Protein AF-A0A150XUF8-F1 (afdb_monomer_lit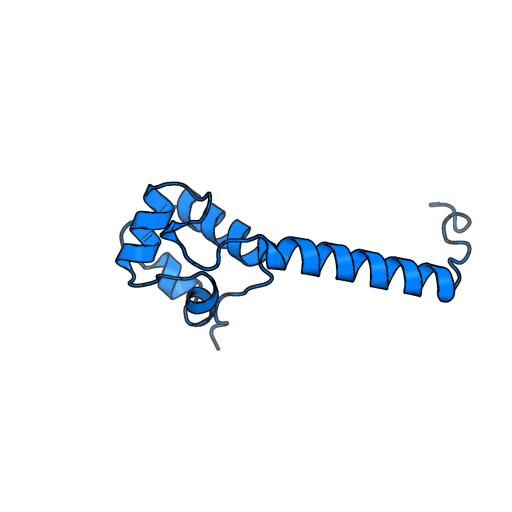e)

Sequence (98 aa):
MIDDIFFKRFTMEELTKLKSYIERIKTQRESKLPTEIKESDVSIRCKDFLLGLEIDSWPQLEDFSENEIKKAKNMGTKIFREISKELRKRGLKLKIEG

pLDDT: mean 85.75, std 13.97, range [46.75, 97.06]

Secondary structure (DSSP, 8-state):
---TTTT----HHHHHHHHHHHHHHHHHHHTTS-SBSTTSSS-HHHHHHHHTTT--BTGGGGGSBHHHHHHSTT--HHHHHHHHHHHHHHT--PBPP-

Structure (mmCIF, N/CA/C/O backbone):
data_AF-A0A150XUF8-F1
#
_entry.id   AF-A0A150XUF8-F1
#
loop_
_atom_site.group_PDB
_atom_site.id
_atom_site.type_symbol
_atom_site.label_atom_id
_atom_site.label_alt_id
_atom_site.label_comp_id
_atom_site.label_asym_id
_atom_site.label_entity_id
_atom_site.label_seq_id
_atom_site.pdbx_PDB_ins_code
_atom_site.Cartn_x
_atom_site.Cartn_y
_atom_site.Cartn_z
_atom_site.occupancy
_atom_site.B_iso_or_equiv
_atom_site.auth_seq_id
_atom_site.auth_comp_id
_atom_site.auth_asym_id
_atom_site.auth_atom_id
_atom_site.pdbx_PDB_model_num
ATOM 1 N N . MET A 1 1 ? 13.217 26.140 -30.209 1.00 47.88 1 MET A N 1
ATOM 2 C CA . MET A 1 1 ? 13.353 25.029 -31.167 1.00 47.88 1 MET A CA 1
ATOM 3 C C . MET A 1 1 ? 14.029 23.912 -30.394 1.00 47.88 1 MET A C 1
ATOM 5 O O . MET A 1 1 ? 15.204 24.037 -30.095 1.00 47.88 1 MET A O 1
ATOM 9 N N . ILE A 1 2 ? 13.262 22.948 -29.882 1.00 52.09 2 ILE A N 1
ATOM 10 C CA . ILE A 1 2 ? 13.853 21.740 -29.291 1.00 52.09 2 ILE A CA 1
ATOM 11 C C . ILE A 1 2 ? 14.235 20.900 -30.502 1.00 52.09 2 ILE A C 1
ATOM 13 O O . ILE A 1 2 ? 13.356 20.576 -31.294 1.00 52.09 2 ILE A O 1
ATOM 17 N N . ASP A 1 3 ? 15.529 20.680 -30.706 1.00 46.75 3 ASP A N 1
ATOM 18 C CA . ASP A 1 3 ? 16.060 20.049 -31.909 1.00 46.75 3 ASP A CA 1
ATOM 19 C C . ASP A 1 3 ? 15.374 18.704 -32.205 1.00 46.75 3 ASP A C 1
ATOM 21 O O . ASP A 1 3 ? 15.561 17.717 -31.488 1.00 46.75 3 ASP A O 1
ATOM 25 N N . ASP A 1 4 ? 14.659 18.653 -33.336 1.00 52.12 4 ASP A N 1
ATOM 26 C CA . ASP A 1 4 ? 14.083 17.461 -33.990 1.00 52.12 4 ASP A CA 1
ATOM 27 C C . ASP A 1 4 ? 15.114 16.336 -34.254 1.00 52.12 4 ASP A C 1
ATOM 29 O O . ASP A 1 4 ? 14.779 15.231 -34.680 1.00 52.12 4 ASP A O 1
ATOM 33 N N . ILE A 1 5 ? 16.397 16.590 -33.981 1.00 50.25 5 ILE A N 1
ATOM 34 C CA . ILE A 1 5 ? 17.518 15.663 -34.152 1.00 50.25 5 ILE A CA 1
ATOM 35 C C . ILE A 1 5 ? 17.609 14.654 -32.996 1.00 50.25 5 ILE A C 1
ATOM 37 O O . ILE A 1 5 ? 18.067 13.531 -33.216 1.00 50.25 5 ILE A O 1
ATOM 41 N N . PHE A 1 6 ? 17.142 14.990 -31.785 1.00 52.47 6 PHE A N 1
ATOM 42 C CA . PHE A 1 6 ? 17.289 14.096 -30.622 1.00 52.47 6 PHE A CA 1
ATOM 43 C C . PHE A 1 6 ? 16.377 12.858 -30.699 1.00 52.47 6 PHE A C 1
ATOM 45 O O . PHE A 1 6 ? 16.682 11.815 -30.128 1.00 52.47 6 PHE A O 1
ATOM 52 N N . PHE A 1 7 ? 15.287 12.942 -31.469 1.00 49.34 7 PHE A N 1
ATOM 53 C CA . PHE A 1 7 ? 14.343 11.847 -31.711 1.00 49.34 7 PHE A CA 1
ATOM 54 C C . PHE A 1 7 ? 14.677 11.010 -32.958 1.00 49.34 7 PHE A C 1
ATOM 56 O O . PHE A 1 7 ? 13.802 10.319 -33.489 1.00 49.34 7 PHE A O 1
ATOM 63 N N . LYS A 1 8 ? 15.936 11.012 -33.431 1.00 58.00 8 LYS A N 1
ATOM 64 C CA . LYS A 1 8 ? 16.406 10.035 -34.428 1.00 58.00 8 LYS A CA 1
ATOM 65 C C . LYS A 1 8 ? 16.335 8.612 -33.858 1.00 58.00 8 LYS A C 1
ATOM 67 O O . LYS A 1 8 ? 17.290 8.078 -33.316 1.00 58.00 8 LYS A O 1
ATOM 72 N N . ARG A 1 9 ? 15.145 8.036 -34.050 1.00 64.94 9 ARG A N 1
ATOM 73 C CA . ARG A 1 9 ? 14.794 6.635 -34.286 1.00 64.94 9 ARG A CA 1
ATOM 74 C C . ARG A 1 9 ? 15.592 5.627 -33.468 1.00 64.94 9 ARG A C 1
ATOM 76 O O . ARG A 1 9 ? 16.460 4.943 -34.001 1.00 64.94 9 ARG A O 1
ATOM 83 N N . PHE A 1 10 ? 15.161 5.434 -32.224 1.00 72.88 10 PHE A N 1
ATOM 84 C CA . PHE A 1 10 ? 15.273 4.106 -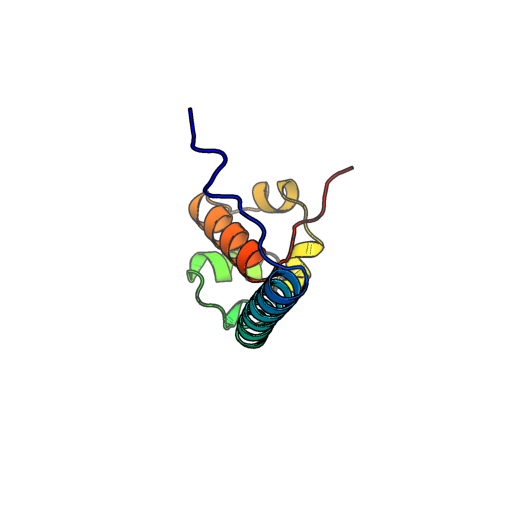31.634 1.00 72.88 10 PHE A CA 1
ATOM 85 C C . PHE A 1 10 ? 14.637 3.093 -32.588 1.00 72.88 10 PHE A C 1
ATOM 87 O O . PHE A 1 10 ? 13.516 3.280 -33.074 1.00 72.88 10 PHE A O 1
ATOM 94 N N . THR A 1 11 ? 15.374 2.035 -32.881 1.00 87.12 11 THR A N 1
ATOM 95 C CA . THR A 1 11 ? 14.866 0.895 -33.631 1.00 87.12 11 THR A CA 1
ATOM 96 C C . THR A 1 11 ? 13.773 0.196 -32.822 1.00 87.12 11 THR A C 1
ATOM 98 O O . THR A 1 11 ? 13.753 0.224 -31.587 1.00 87.12 11 THR A O 1
ATOM 101 N N . MET A 1 12 ? 12.856 -0.484 -33.510 1.00 82.88 12 MET A N 1
ATOM 102 C CA . MET A 1 12 ? 11.833 -1.299 -32.843 1.00 82.88 12 MET A CA 1
ATOM 103 C C . MET A 1 12 ? 12.449 -2.378 -31.938 1.00 82.88 12 MET A C 1
ATOM 105 O O . MET A 1 12 ? 11.865 -2.740 -30.916 1.00 82.88 12 MET A O 1
ATOM 109 N N . GLU A 1 13 ? 13.645 -2.860 -32.276 1.00 88.12 13 GLU A N 1
ATOM 110 C CA . GLU A 1 13 ? 14.390 -3.822 -31.469 1.00 88.12 13 GLU A CA 1
ATOM 111 C C . GLU A 1 13 ? 14.873 -3.211 -30.143 1.00 88.12 13 GLU A C 1
ATOM 113 O O . GLU A 1 13 ? 14.679 -3.807 -29.082 1.00 88.12 13 GLU A O 1
ATOM 118 N N . GLU A 1 14 ? 15.438 -2.002 -30.173 1.00 89.50 14 GLU A N 1
ATOM 119 C CA . GLU A 1 14 ? 15.863 -1.277 -28.968 1.00 89.50 14 GLU A CA 1
ATOM 120 C C . GLU A 1 14 ? 14.676 -0.952 -28.057 1.00 89.50 14 GLU A C 1
ATOM 122 O O . GLU A 1 14 ? 14.753 -1.163 -26.845 1.00 89.50 14 GLU A O 1
ATOM 127 N N . LEU A 1 15 ? 13.545 -0.530 -28.632 1.00 87.38 15 LEU A N 1
ATOM 128 C CA . LEU A 1 15 ? 12.312 -0.289 -27.876 1.00 87.38 15 LEU A CA 1
ATOM 129 C C . LEU A 1 15 ? 11.780 -1.575 -27.224 1.00 87.38 15 LEU A C 1
ATOM 131 O O . LEU A 1 15 ? 11.331 -1.554 -26.077 1.00 87.38 15 LEU A O 1
ATOM 135 N N . THR A 1 16 ? 11.875 -2.711 -27.918 1.00 89.56 16 THR A N 1
ATOM 136 C CA . THR A 1 16 ? 11.440 -4.018 -27.399 1.00 89.56 16 THR A CA 1
ATOM 137 C C . THR A 1 16 ? 12.338 -4.502 -26.259 1.00 89.56 16 THR A C 1
ATOM 139 O O . THR A 1 16 ? 11.843 -4.982 -25.232 1.00 89.56 16 THR A O 1
ATOM 142 N N . LYS A 1 17 ? 13.658 -4.329 -26.394 1.00 89.50 17 LYS A N 1
ATOM 143 C CA . LYS A 1 17 ? 14.631 -4.630 -25.334 1.00 89.50 17 LYS A CA 1
ATOM 144 C C . LYS A 1 17 ? 14.399 -3.750 -24.108 1.00 89.50 17 LYS A C 1
ATOM 146 O O . LYS A 1 17 ? 14.345 -4.271 -22.994 1.00 89.50 17 LYS A O 1
ATOM 151 N N . LEU A 1 18 ? 14.182 -2.448 -24.307 1.00 90.69 18 LEU A N 1
ATOM 152 C CA . LEU A 1 18 ? 13.891 -1.509 -23.226 1.00 90.69 18 LEU A CA 1
ATOM 153 C C . LEU A 1 18 ? 12.591 -1.871 -22.499 1.00 90.69 18 LEU A C 1
ATOM 155 O O . LEU A 1 18 ? 12.579 -1.937 -21.272 1.00 90.69 18 LEU A O 1
ATOM 159 N N . LYS A 1 19 ? 11.518 -2.178 -23.238 1.00 90.75 19 LYS A N 1
ATOM 160 C CA . LYS A 1 19 ? 10.251 -2.634 -22.651 1.00 90.75 19 LYS A CA 1
ATOM 161 C C . LYS A 1 19 ? 10.451 -3.896 -21.809 1.00 90.75 19 LYS A C 1
ATOM 163 O O . LYS A 1 19 ? 10.017 -3.936 -20.664 1.00 90.75 19 LYS A O 1
ATOM 168 N N . SER A 1 20 ? 11.167 -4.888 -22.334 1.00 86.19 20 SER A N 1
ATOM 169 C CA . SER A 1 20 ? 11.451 -6.140 -21.618 1.00 86.19 20 SER A CA 1
ATOM 170 C C . SER A 1 20 ? 12.292 -5.920 -20.355 1.00 86.19 20 SER A C 1
ATOM 172 O O . SER A 1 20 ? 12.073 -6.572 -19.336 1.00 86.19 20 SER A O 1
ATOM 174 N N . TYR A 1 21 ? 13.246 -4.986 -20.399 1.00 87.69 21 TYR A N 1
ATOM 175 C CA . TYR A 1 21 ? 14.056 -4.603 -19.243 1.00 87.69 21 TYR A CA 1
ATOM 176 C C . TYR A 1 21 ? 13.223 -3.899 -18.164 1.00 87.69 21 TYR A C 1
ATOM 178 O O . TYR A 1 21 ? 13.332 -4.233 -16.984 1.00 87.69 21 TYR A O 1
ATOM 186 N N . ILE A 1 22 ? 12.340 -2.981 -18.570 1.00 86.88 22 ILE A N 1
ATOM 187 C CA . ILE A 1 22 ? 11.393 -2.311 -17.670 1.00 86.88 22 ILE A CA 1
ATOM 188 C C . ILE A 1 22 ? 10.479 -3.337 -16.991 1.00 86.88 22 ILE A C 1
ATOM 190 O O . ILE A 1 22 ? 10.319 -3.284 -15.773 1.00 86.88 22 ILE A O 1
ATOM 194 N N . GLU A 1 23 ? 9.920 -4.284 -17.747 1.00 81.44 23 GLU A N 1
ATOM 195 C CA . GLU A 1 23 ? 9.059 -5.334 -17.190 1.00 81.44 23 GLU A CA 1
ATOM 196 C C . GLU A 1 23 ? 9.821 -6.228 -16.203 1.00 81.44 23 GLU A C 1
ATOM 198 O O . GLU A 1 23 ? 9.359 -6.427 -15.083 1.00 81.44 23 GLU A O 1
ATOM 203 N N . ARG A 1 24 ? 11.052 -6.652 -16.525 1.00 74.00 24 ARG A N 1
ATOM 204 C CA . ARG A 1 24 ? 11.901 -7.408 -15.583 1.00 74.00 24 ARG A CA 1
ATOM 205 C C . ARG A 1 24 ? 12.156 -6.659 -14.273 1.00 74.00 24 ARG A C 1
ATOM 207 O O . ARG A 1 24 ? 12.106 -7.274 -13.209 1.00 74.00 24 ARG A O 1
ATOM 214 N N . ILE A 1 25 ? 12.416 -5.350 -14.330 1.00 76.75 25 ILE A N 1
ATOM 215 C CA . ILE A 1 25 ? 12.618 -4.527 -13.126 1.00 76.75 25 ILE A CA 1
ATOM 216 C C . ILE A 1 25 ? 11.339 -4.441 -12.288 1.00 76.75 25 ILE A C 1
ATOM 218 O O . ILE A 1 25 ? 11.425 -4.475 -11.059 1.00 76.75 25 ILE A O 1
ATOM 222 N N . LYS A 1 26 ? 10.164 -4.324 -12.920 1.00 73.94 26 LYS A N 1
ATOM 223 C CA . LYS A 1 26 ? 8.879 -4.324 -12.205 1.00 73.94 26 LYS A CA 1
ATOM 224 C C . LYS A 1 26 ? 8.647 -5.660 -11.501 1.00 73.94 26 LYS A C 1
ATOM 226 O O . LYS A 1 26 ? 8.487 -5.663 -10.285 1.00 73.94 26 LYS A O 1
ATOM 231 N N . THR A 1 27 ? 8.786 -6.777 -12.217 1.00 65.62 27 THR A N 1
ATOM 232 C CA . THR A 1 27 ? 8.584 -8.123 -11.657 1.00 65.62 27 THR A CA 1
ATOM 233 C C . THR A 1 27 ? 9.561 -8.435 -10.517 1.00 65.62 27 THR A C 1
ATOM 235 O O . THR A 1 27 ? 9.160 -8.969 -9.488 1.00 65.62 27 THR A O 1
ATOM 238 N N . GLN A 1 28 ? 10.842 -8.058 -10.639 1.00 60.59 28 GLN A N 1
ATOM 239 C CA . GLN A 1 28 ? 11.824 -8.244 -9.557 1.00 60.59 28 GLN A CA 1
ATOM 240 C C . GLN A 1 28 ? 11.557 -7.370 -8.323 1.00 60.59 28 GLN A C 1
ATOM 242 O O . GLN A 1 28 ? 12.016 -7.697 -7.226 1.00 60.59 28 GLN A O 1
ATOM 247 N N . ARG A 1 29 ? 10.873 -6.231 -8.488 1.00 60.44 29 ARG A N 1
ATOM 248 C CA . ARG A 1 29 ? 10.434 -5.398 -7.363 1.00 60.44 29 ARG A CA 1
ATOM 249 C C . ARG A 1 29 ? 9.195 -5.984 -6.701 1.00 60.44 29 ARG A C 1
ATOM 251 O O . ARG A 1 29 ? 9.161 -6.041 -5.478 1.00 60.44 29 ARG A O 1
ATOM 258 N N . GLU A 1 30 ? 8.231 -6.448 -7.486 1.00 59.31 30 GLU A N 1
ATOM 259 C CA . GLU A 1 30 ? 7.014 -7.106 -6.996 1.00 59.31 30 GLU A CA 1
ATOM 260 C C . GLU A 1 30 ? 7.344 -8.371 -6.193 1.00 59.31 30 GLU A C 1
ATOM 262 O O . GLU A 1 30 ? 6.820 -8.546 -5.098 1.00 59.31 30 GLU A O 1
ATOM 267 N N . SER A 1 31 ? 8.308 -9.184 -6.643 1.00 57.88 31 SER A N 1
ATOM 268 C CA . SER A 1 31 ? 8.693 -10.435 -5.971 1.00 57.88 31 SER A CA 1
ATOM 269 C C . SER A 1 31 ? 9.403 -10.264 -4.618 1.00 57.88 31 SER A C 1
ATOM 271 O O . SER A 1 31 ? 9.747 -11.261 -3.988 1.00 57.88 31 SER A O 1
ATOM 273 N N . LYS A 1 32 ? 9.712 -9.031 -4.193 1.00 68.81 32 LYS A N 1
ATOM 274 C CA . LYS A 1 32 ? 10.431 -8.743 -2.936 1.00 68.81 32 LYS A CA 1
ATOM 275 C C . LYS A 1 32 ? 9.606 -7.972 -1.917 1.00 68.81 32 LYS A C 1
ATOM 277 O O . LYS A 1 32 ? 10.073 -7.782 -0.796 1.00 68.81 32 LYS A O 1
ATOM 282 N N . LEU A 1 33 ? 8.439 -7.461 -2.299 1.00 83.38 33 LEU A N 1
ATOM 283 C CA . LEU A 1 33 ? 7.623 -6.685 -1.377 1.00 83.38 33 LEU A CA 1
ATOM 284 C C . LEU A 1 33 ? 6.817 -7.644 -0.496 1.00 83.38 33 LEU A C 1
ATOM 286 O O . LEU A 1 33 ? 6.140 -8.519 -1.035 1.00 83.38 33 LEU A O 1
ATOM 290 N N . PRO A 1 34 ? 6.854 -7.477 0.837 1.00 84.56 34 PRO A N 1
ATOM 291 C CA . PRO A 1 34 ? 6.031 -8.282 1.721 1.00 84.56 34 PRO A CA 1
ATOM 292 C C . PRO A 1 34 ? 4.558 -8.114 1.364 1.00 84.56 34 PRO A C 1
ATOM 294 O O . PRO A 1 34 ? 4.086 -6.987 1.139 1.00 84.56 34 PRO A O 1
ATOM 297 N N . THR A 1 35 ? 3.860 -9.245 1.294 1.00 89.38 35 THR A N 1
ATOM 298 C CA . THR A 1 35 ? 2.420 -9.285 1.017 1.00 89.38 35 THR A CA 1
ATOM 299 C C . THR A 1 35 ? 1.634 -8.902 2.265 1.00 89.38 35 THR A C 1
ATOM 301 O O . THR A 1 35 ? 0.661 -8.154 2.171 1.00 89.38 35 THR A O 1
ATOM 304 N N . GLU A 1 36 ? 2.095 -9.343 3.435 1.00 94.94 36 GLU A N 1
ATOM 305 C CA . GLU A 1 36 ? 1.484 -9.028 4.721 1.00 94.94 36 GLU A CA 1
ATOM 306 C C . GLU A 1 36 ? 1.837 -7.610 5.196 1.00 94.94 36 GLU A C 1
ATOM 308 O O . GLU A 1 36 ? 2.962 -7.120 5.041 1.00 94.94 36 GLU A O 1
ATOM 313 N N . ILE A 1 37 ? 0.876 -6.941 5.837 1.00 95.62 37 ILE A N 1
ATOM 314 C CA . ILE A 1 37 ? 1.077 -5.610 6.423 1.00 95.62 37 ILE A CA 1
ATOM 315 C C . ILE A 1 37 ? 2.108 -5.663 7.556 1.00 95.62 37 ILE A C 1
ATOM 317 O O . ILE A 1 37 ? 2.958 -4.771 7.664 1.00 95.62 37 ILE A O 1
ATOM 321 N N . LYS A 1 38 ? 2.076 -6.721 8.375 1.00 94.81 38 LYS A N 1
ATOM 322 C CA . LYS A 1 38 ? 2.963 -6.896 9.539 1.00 94.81 38 LYS A CA 1
ATOM 323 C C . LYS A 1 38 ? 4.440 -6.888 9.151 1.00 94.81 38 LYS A C 1
ATOM 325 O O . LYS A 1 38 ? 5.253 -6.278 9.849 1.00 94.81 38 LYS A O 1
ATOM 330 N N . GLU A 1 39 ? 4.757 -7.462 8.000 1.00 92.50 39 GLU A N 1
ATOM 331 C CA . GLU A 1 39 ? 6.115 -7.596 7.470 1.00 92.50 39 GLU A CA 1
ATOM 332 C C . GLU A 1 39 ? 6.592 -6.370 6.673 1.00 92.50 39 GLU A C 1
ATOM 334 O O . GLU A 1 39 ? 7.759 -6.281 6.308 1.00 92.50 39 GLU A O 1
ATOM 339 N N . SER A 1 40 ? 5.714 -5.403 6.394 1.00 91.62 40 SER A N 1
ATOM 340 C CA . SER A 1 40 ? 6.054 -4.237 5.568 1.00 91.62 40 SER A CA 1
ATOM 341 C C . SER A 1 40 ? 6.891 -3.174 6.299 1.00 91.62 40 SER A C 1
ATOM 343 O O . SER A 1 40 ? 6.854 -3.061 7.521 1.00 91.62 40 SER A O 1
ATOM 345 N N . ASP A 1 41 ? 7.598 -2.322 5.554 1.00 91.94 41 ASP A N 1
ATOM 346 C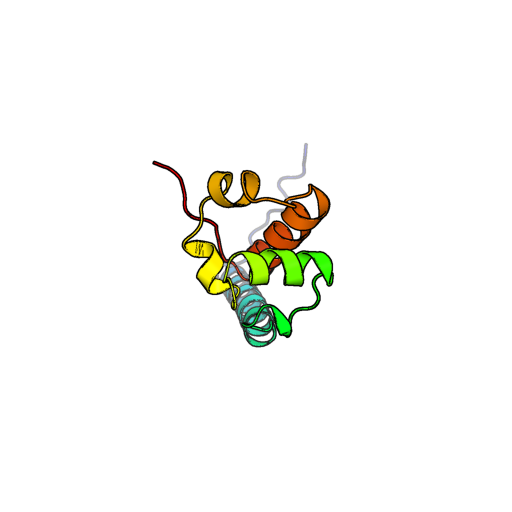 CA . ASP A 1 41 ? 8.442 -1.243 6.108 1.00 91.94 41 ASP A CA 1
ATOM 347 C C . ASP A 1 41 ? 7.685 0.070 6.408 1.00 91.94 41 ASP A C 1
ATOM 349 O O . ASP A 1 41 ? 8.292 1.134 6.569 1.00 91.94 41 ASP A O 1
ATOM 353 N N . VAL A 1 42 ? 6.348 0.053 6.451 1.00 94.75 42 VAL A N 1
ATOM 354 C CA . VAL A 1 42 ? 5.574 1.249 6.833 1.00 94.75 42 VAL A CA 1
ATOM 355 C C . VAL A 1 42 ? 5.686 1.531 8.328 1.00 94.75 42 VAL A C 1
ATOM 357 O O . VAL A 1 42 ? 6.088 0.678 9.122 1.00 94.75 42 VAL A O 1
ATOM 360 N N . SER A 1 43 ? 5.316 2.747 8.736 1.00 96.81 43 SER A N 1
ATOM 361 C CA . SER A 1 43 ? 5.362 3.111 10.149 1.00 96.81 43 SER A CA 1
ATOM 362 C C . SER A 1 43 ? 4.437 2.228 10.994 1.00 96.81 43 SER A C 1
ATOM 364 O O . SER A 1 43 ? 3.390 1.786 10.523 1.00 96.81 43 SER A O 1
ATOM 366 N N . ILE A 1 44 ? 4.788 2.023 12.268 1.00 95.94 44 ILE A N 1
ATOM 367 C CA . ILE A 1 44 ? 3.990 1.215 13.209 1.00 95.94 44 ILE A CA 1
ATOM 368 C C . ILE A 1 44 ? 2.533 1.700 13.240 1.00 95.94 44 ILE A C 1
ATOM 370 O O . ILE A 1 44 ? 1.625 0.906 13.063 1.00 95.94 44 ILE A O 1
ATOM 374 N N . ARG A 1 45 ? 2.305 3.021 13.300 1.00 95.75 45 ARG A N 1
ATOM 375 C CA . ARG A 1 45 ? 0.950 3.601 13.258 1.00 95.75 45 ARG A CA 1
ATOM 376 C C . ARG A 1 45 ? 0.175 3.287 11.977 1.00 95.75 45 ARG A C 1
ATOM 378 O O . ARG A 1 45 ? -1.044 3.206 12.025 1.00 95.75 45 ARG A O 1
ATOM 385 N N . CYS A 1 46 ? 0.857 3.158 10.839 1.00 97.06 46 CYS A N 1
ATOM 386 C CA . CYS A 1 46 ? 0.225 2.748 9.588 1.00 97.06 46 CYS A CA 1
ATOM 387 C C . CYS A 1 46 ? -0.168 1.265 9.635 1.00 97.06 46 CYS A C 1
ATOM 389 O O . CYS A 1 46 ? -1.283 0.931 9.246 1.00 97.06 46 CYS A O 1
ATOM 391 N N . LYS A 1 47 ? 0.692 0.399 10.194 1.00 96.94 47 LYS A N 1
ATOM 392 C CA . LYS A 1 47 ? 0.350 -1.010 10.445 1.00 96.94 47 LYS A CA 1
ATOM 393 C C . LYS A 1 47 ? -0.841 -1.127 11.390 1.00 96.94 47 LYS A C 1
ATOM 395 O O . LYS A 1 47 ? -1.810 -1.781 11.039 1.00 96.94 47 LYS A O 1
ATOM 400 N N . ASP A 1 48 ? -0.802 -0.443 12.531 1.00 96.50 48 ASP A N 1
ATOM 401 C CA . ASP A 1 48 ? -1.879 -0.468 13.528 1.00 96.50 48 ASP A CA 1
ATOM 402 C C . ASP A 1 48 ? -3.202 0.034 12.941 1.00 96.50 48 ASP A C 1
ATOM 404 O O . ASP A 1 48 ? -4.260 -0.518 13.228 1.00 96.50 48 ASP A O 1
ATOM 408 N N . PHE A 1 49 ? -3.147 1.066 12.091 1.00 96.81 49 PHE A N 1
ATOM 409 C CA . PHE A 1 49 ? -4.316 1.567 11.376 1.00 96.81 49 PHE A CA 1
ATOM 410 C C . PHE A 1 49 ? -4.912 0.507 10.437 1.00 96.81 49 PHE A C 1
ATOM 412 O O . PHE A 1 49 ? -6.112 0.263 10.496 1.00 96.81 49 PHE A O 1
ATOM 419 N N . LEU A 1 50 ? -4.087 -0.124 9.595 1.00 96.50 50 LEU A N 1
ATOM 420 C CA . LEU A 1 50 ? -4.540 -1.135 8.633 1.00 96.50 50 LEU A CA 1
ATOM 421 C C . LEU A 1 50 ? -5.065 -2.393 9.337 1.00 96.50 50 LEU A C 1
ATOM 423 O O . LEU A 1 50 ? -6.164 -2.848 9.040 1.00 96.50 50 LEU A O 1
ATOM 427 N N . LEU A 1 51 ? -4.335 -2.897 10.332 1.00 95.31 51 LEU A N 1
ATOM 428 C CA . LEU A 1 51 ? -4.755 -4.052 11.127 1.00 95.31 51 LEU A CA 1
ATOM 429 C C . LEU A 1 51 ? -6.024 -3.753 11.940 1.00 95.31 51 LEU A C 1
ATOM 431 O O . LEU A 1 51 ? -6.864 -4.628 12.111 1.00 95.31 51 LEU A O 1
ATOM 435 N N . GLY A 1 52 ? -6.205 -2.511 12.401 1.00 94.81 52 GLY A N 1
ATOM 436 C CA . GLY A 1 52 ? -7.436 -2.065 13.058 1.00 94.81 52 GLY A CA 1
ATOM 437 C C . GLY A 1 52 ? -8.658 -2.000 12.132 1.00 94.81 52 GLY A C 1
ATOM 438 O O . GLY A 1 52 ? -9.778 -1.913 12.628 1.00 94.81 52 GLY A O 1
ATOM 439 N N . LEU A 1 53 ? -8.448 -2.046 10.813 1.00 94.19 53 LEU A N 1
ATOM 440 C CA . LEU A 1 53 ? -9.486 -2.211 9.791 1.00 94.19 53 LEU A CA 1
ATOM 441 C C . LEU A 1 53 ? -9.610 -3.660 9.300 1.00 94.19 53 LEU A C 1
ATOM 443 O O . LEU A 1 53 ? -10.277 -3.893 8.298 1.00 94.19 53 LEU A O 1
ATOM 447 N N . GLU A 1 54 ? -8.959 -4.611 9.977 1.00 95.12 54 GLU A N 1
ATOM 448 C CA . GLU A 1 54 ? -8.917 -6.027 9.584 1.00 95.12 54 GLU A CA 1
ATOM 449 C C . GLU A 1 54 ? -8.284 -6.245 8.195 1.00 95.12 54 GLU A C 1
ATOM 451 O O . GLU A 1 54 ? -8.602 -7.186 7.470 1.00 95.12 54 GLU A O 1
ATOM 456 N N . ILE A 1 55 ? -7.350 -5.362 7.820 1.00 96.06 55 ILE A N 1
ATOM 457 C CA . ILE A 1 55 ? -6.559 -5.464 6.593 1.00 96.06 55 ILE A CA 1
ATOM 458 C C . ILE A 1 55 ? -5.199 -6.067 6.946 1.00 96.06 55 ILE A C 1
ATOM 460 O O . ILE A 1 55 ? -4.295 -5.376 7.425 1.00 96.06 55 ILE A O 1
ATOM 464 N N . ASP A 1 56 ? -5.039 -7.359 6.673 1.00 96.38 56 ASP A N 1
ATOM 465 C CA . ASP A 1 56 ? -3.822 -8.114 6.984 1.00 96.38 56 ASP A CA 1
ATOM 466 C C . ASP A 1 56 ? -2.799 -8.115 5.839 1.00 96.38 56 ASP A C 1
ATOM 468 O O . ASP A 1 56 ? -1.604 -8.337 6.064 1.00 96.38 56 ASP A O 1
ATOM 472 N N . SER A 1 57 ? -3.230 -7.815 4.612 1.00 96.38 57 SER A N 1
ATOM 473 C CA . SER A 1 57 ? -2.393 -7.851 3.410 1.00 96.38 57 SER A CA 1
ATOM 474 C C . SER A 1 57 ? -2.611 -6.658 2.478 1.00 96.38 57 SER A C 1
ATOM 476 O O . SER A 1 57 ? -3.669 -6.031 2.454 1.00 96.38 57 SER A O 1
ATOM 478 N N . TRP A 1 58 ? -1.596 -6.342 1.670 1.00 95.44 58 TRP A N 1
ATOM 479 C CA . TRP A 1 58 ? -1.683 -5.257 0.689 1.00 95.44 58 TRP A CA 1
ATOM 480 C C . TRP A 1 58 ? -2.741 -5.478 -0.406 1.00 95.44 58 TRP A C 1
ATOM 482 O O . TRP A 1 58 ? -3.402 -4.498 -0.738 1.00 95.44 58 TRP A O 1
ATOM 492 N N . PRO A 1 59 ? -2.946 -6.692 -0.961 1.00 93.94 59 PRO A N 1
ATOM 493 C CA . PRO A 1 59 ? -3.995 -6.923 -1.958 1.00 93.94 59 PRO A CA 1
ATOM 494 C C . PRO A 1 59 ? -5.415 -6.669 -1.436 1.00 93.94 59 PRO A C 1
ATOM 496 O O . PRO A 1 59 ? -6.246 -6.164 -2.179 1.00 93.94 59 PRO A O 1
ATOM 499 N N . GLN A 1 60 ? -5.690 -6.925 -0.151 1.00 95.25 60 GLN A N 1
ATOM 500 C CA . GLN A 1 60 ? -7.011 -6.651 0.440 1.00 95.25 60 GLN A CA 1
ATOM 501 C C . GLN A 1 60 ? -7.404 -5.168 0.378 1.00 95.25 60 GLN A C 1
ATOM 503 O O . GLN A 1 60 ? -8.587 -4.853 0.385 1.00 95.25 60 GLN A O 1
ATOM 508 N N . LEU A 1 61 ? -6.443 -4.238 0.284 1.00 94.50 61 LEU A N 1
ATOM 509 C CA . LEU A 1 61 ? -6.754 -2.813 0.116 1.00 94.50 61 LEU A CA 1
ATOM 510 C C . LEU A 1 61 ? -7.492 -2.505 -1.193 1.00 94.50 61 LEU A C 1
ATOM 512 O O . LEU A 1 61 ? -8.131 -1.458 -1.270 1.00 94.50 61 LEU A O 1
ATOM 516 N N . GLU A 1 62 ? -7.416 -3.368 -2.209 1.00 93.75 62 GLU A N 1
ATOM 517 C CA . GLU A 1 62 ? -8.131 -3.162 -3.476 1.00 93.75 62 GLU A CA 1
ATOM 518 C C . GLU A 1 62 ? -9.657 -3.276 -3.319 1.00 93.75 62 GLU A C 1
ATOM 520 O O . GLU A 1 62 ? -10.395 -2.720 -4.133 1.00 93.75 62 GLU A O 1
ATOM 525 N N . ASP A 1 63 ? -10.136 -3.906 -2.241 1.00 94.50 63 ASP A N 1
ATOM 526 C CA . ASP A 1 63 ? -11.564 -4.007 -1.922 1.00 94.50 63 ASP A CA 1
ATOM 527 C C . ASP A 1 63 ? -12.141 -2.709 -1.327 1.00 94.50 63 ASP A C 1
ATOM 529 O O . ASP A 1 63 ? -13.362 -2.527 -1.310 1.00 94.50 63 ASP A O 1
ATOM 533 N N . PHE A 1 64 ? -11.275 -1.789 -0.887 1.00 94.69 64 PHE A N 1
ATOM 534 C CA . PHE A 1 64 ? -11.652 -0.546 -0.215 1.00 94.69 64 PHE A CA 1
ATOM 535 C C . PHE A 1 64 ? -11.559 0.659 -1.149 1.00 94.69 64 PHE A C 1
ATOM 537 O O . PHE A 1 64 ? -10.632 0.792 -1.955 1.00 94.69 64 PHE A O 1
ATOM 544 N N . SER A 1 65 ? -12.495 1.591 -0.998 1.00 94.50 65 SER A N 1
ATOM 545 C CA . SER A 1 65 ? -12.468 2.880 -1.678 1.00 94.50 65 SER A CA 1
ATOM 546 C C . SER A 1 65 ? -11.595 3.902 -0.947 1.00 94.50 65 SER A C 1
ATOM 548 O O . SER A 1 65 ? -11.316 3.817 0.255 1.00 94.50 65 SER A O 1
ATOM 550 N N . GLU A 1 66 ? -11.194 4.947 -1.671 1.00 92.50 66 GLU A N 1
ATOM 551 C CA . GLU A 1 66 ? -10.480 6.073 -1.070 1.00 92.50 66 GLU A CA 1
ATOM 552 C C . GLU A 1 66 ? -11.306 6.767 0.027 1.00 92.50 66 GLU A C 1
ATOM 554 O O . GLU A 1 66 ? -10.740 7.173 1.046 1.00 92.50 66 GLU A O 1
ATOM 559 N N . ASN A 1 67 ? -12.631 6.884 -0.131 1.00 92.56 67 ASN A N 1
ATOM 560 C CA . ASN A 1 67 ? -13.466 7.513 0.893 1.00 92.56 67 ASN A CA 1
ATOM 561 C C . ASN A 1 67 ? -13.671 6.618 2.113 1.00 92.56 67 ASN A C 1
ATOM 563 O O . ASN A 1 67 ? -13.696 7.149 3.223 1.00 92.56 67 ASN A O 1
ATOM 567 N N . GLU A 1 68 ? -13.799 5.301 1.944 1.00 93.06 68 GLU A N 1
ATOM 568 C CA . GLU A 1 68 ? -13.877 4.352 3.064 1.00 93.06 68 GLU A CA 1
ATOM 569 C C . GLU A 1 68 ? -12.624 4.460 3.938 1.00 93.06 68 GLU A C 1
ATOM 571 O O . GLU A 1 68 ? -12.716 4.684 5.148 1.00 93.06 68 GLU A O 1
ATOM 576 N N . ILE A 1 69 ? -11.449 4.454 3.303 1.00 92.81 69 ILE A N 1
ATOM 577 C CA . ILE A 1 69 ? -10.161 4.631 3.978 1.00 92.81 69 ILE A CA 1
ATOM 578 C C . ILE A 1 69 ? -10.065 6.009 4.647 1.00 92.81 69 ILE A C 1
ATOM 580 O O . ILE A 1 69 ? -9.631 6.115 5.794 1.00 92.81 69 ILE A O 1
ATOM 584 N N . LYS A 1 70 ? -10.489 7.085 3.972 1.00 91.75 70 LYS A N 1
ATOM 585 C CA . LYS A 1 70 ? -10.433 8.449 4.530 1.00 91.75 70 LYS A CA 1
ATOM 586 C C . LYS A 1 70 ? -11.383 8.681 5.705 1.00 91.75 70 LYS A C 1
ATOM 588 O O . LYS A 1 70 ? -11.073 9.508 6.560 1.00 91.75 70 LYS A O 1
ATOM 593 N N . LYS A 1 71 ? -12.527 7.995 5.741 1.00 92.56 71 LYS A N 1
ATOM 594 C CA . LYS A 1 71 ? -13.527 8.101 6.818 1.00 92.56 71 LYS A CA 1
ATOM 595 C C . LYS A 1 71 ? -13.174 7.254 8.042 1.00 92.56 71 LYS A C 1
ATOM 597 O O . LYS A 1 71 ? -13.752 7.471 9.106 1.00 92.56 71 LYS A O 1
ATOM 602 N N . ALA A 1 72 ? -12.240 6.313 7.911 1.00 92.69 72 ALA A N 1
ATOM 603 C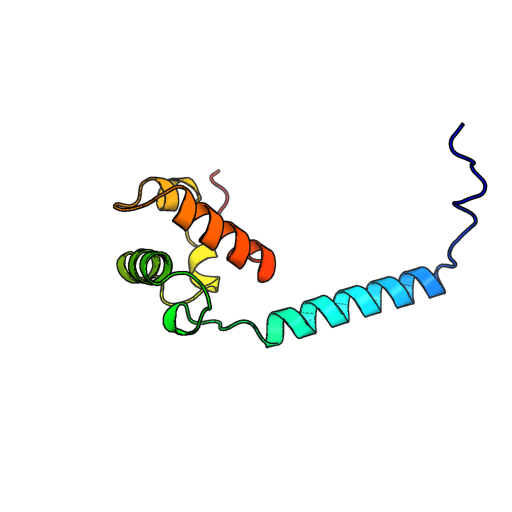 CA . ALA A 1 72 ? -11.809 5.465 9.009 1.00 92.69 72 ALA A CA 1
ATOM 604 C C . ALA A 1 72 ? -11.224 6.275 10.179 1.00 92.69 72 ALA A C 1
ATOM 606 O O . ALA A 1 72 ? -10.471 7.242 10.014 1.00 92.69 72 ALA A O 1
ATOM 607 N N . LYS A 1 73 ? -11.548 5.841 11.400 1.00 88.12 73 LYS A N 1
ATOM 608 C CA . LYS A 1 73 ? -11.023 6.437 12.631 1.00 88.12 73 LYS A CA 1
ATOM 609 C C . LYS A 1 73 ? -9.491 6.354 12.642 1.00 88.12 73 LYS A C 1
ATOM 611 O O . LYS A 1 73 ? -8.917 5.356 12.224 1.00 88.12 73 LYS A O 1
ATOM 616 N N . ASN A 1 74 ? -8.829 7.387 13.164 1.00 87.69 74 ASN A N 1
ATOM 617 C CA . ASN A 1 74 ? -7.364 7.498 13.233 1.00 87.69 74 ASN A CA 1
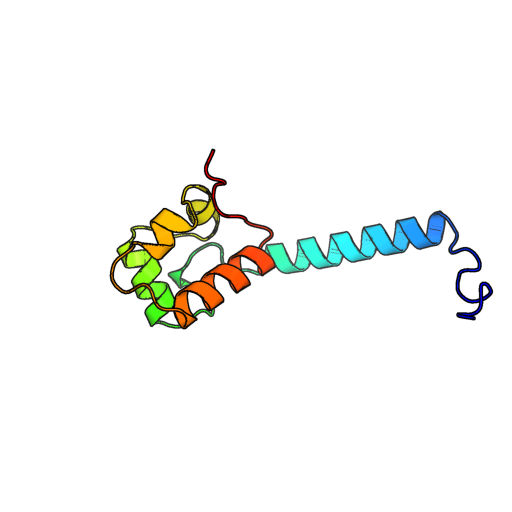ATOM 618 C C . ASN A 1 74 ? -6.651 7.630 11.872 1.00 87.69 74 ASN A C 1
ATOM 620 O O . ASN A 1 74 ? -5.418 7.611 11.834 1.00 87.69 74 ASN A O 1
ATOM 624 N N . MET A 1 75 ? -7.388 7.834 10.774 1.00 93.06 75 MET A N 1
ATOM 625 C CA . MET A 1 75 ? -6.789 8.217 9.501 1.00 93.06 75 MET A CA 1
ATOM 626 C C . MET A 1 75 ? -6.107 9.585 9.615 1.00 93.06 75 MET A C 1
ATOM 628 O O . MET A 1 75 ? -6.712 10.580 10.014 1.00 93.06 75 MET A O 1
ATOM 632 N N . GLY A 1 76 ? -4.837 9.644 9.217 1.00 92.25 76 GLY A N 1
ATOM 633 C CA . GLY A 1 76 ? -4.058 10.875 9.148 1.00 92.25 76 GLY A CA 1
ATOM 634 C C . GLY A 1 76 ? -3.371 11.040 7.797 1.00 92.25 76 GLY A C 1
ATOM 635 O O . GLY A 1 76 ? -3.050 10.068 7.117 1.00 92.25 76 GLY A O 1
ATOM 636 N N . THR A 1 77 ? -3.056 12.282 7.429 1.00 92.88 77 THR A N 1
ATOM 637 C CA . THR A 1 77 ? -2.423 12.625 6.138 1.00 92.88 77 THR A CA 1
ATOM 638 C C . THR A 1 77 ? -1.113 11.874 5.877 1.00 92.88 77 THR A C 1
ATOM 640 O O . THR A 1 77 ? -0.811 11.530 4.734 1.00 92.88 77 THR A O 1
ATOM 643 N N . LYS A 1 78 ? -0.329 11.591 6.927 1.00 95.19 78 LYS A N 1
ATOM 644 C CA . LYS A 1 78 ? 0.893 10.779 6.828 1.00 95.19 78 LYS A CA 1
ATOM 645 C C . LYS A 1 78 ? 0.582 9.311 6.520 1.00 95.19 78 LYS A C 1
ATOM 647 O O . LYS A 1 78 ? 1.214 8.758 5.627 1.00 95.19 78 LYS A O 1
ATOM 652 N N . ILE A 1 79 ? -0.381 8.714 7.226 1.00 96.12 79 ILE A N 1
ATOM 653 C CA . ILE A 1 79 ? -0.786 7.312 7.036 1.00 96.12 79 ILE A CA 1
ATOM 654 C C . ILE A 1 79 ? -1.310 7.126 5.611 1.00 96.12 79 ILE A C 1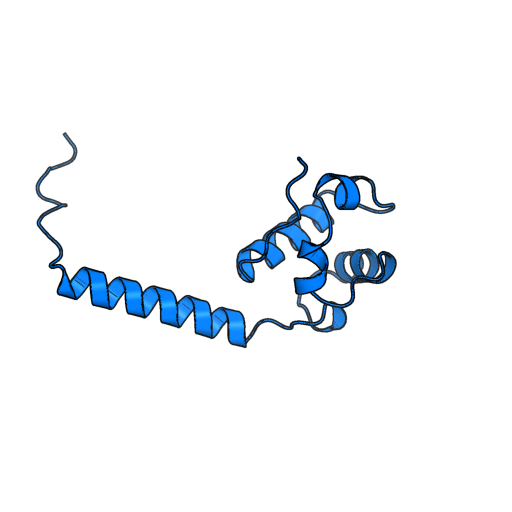
ATOM 656 O O . ILE A 1 79 ? -0.815 6.274 4.882 1.00 96.12 79 ILE A O 1
ATOM 660 N N . PHE A 1 80 ? -2.203 8.012 5.162 1.00 95.62 80 PHE A N 1
ATOM 661 C CA . PHE A 1 80 ? -2.730 7.985 3.798 1.00 95.62 80 PHE A CA 1
ATOM 662 C C . PHE A 1 80 ? -1.624 8.037 2.732 1.00 95.62 80 PHE A C 1
ATOM 664 O O . PHE A 1 80 ? -1.653 7.308 1.740 1.00 95.62 80 PHE A O 1
ATOM 671 N N . ARG A 1 81 ? -0.606 8.879 2.951 1.00 95.81 81 ARG A N 1
ATOM 672 C CA . ARG A 1 81 ? 0.550 8.995 2.055 1.00 95.81 81 ARG A CA 1
ATOM 673 C C . ARG A 1 81 ? 1.399 7.724 2.034 1.00 95.81 81 ARG A C 1
ATOM 675 O O . ARG A 1 81 ? 1.881 7.353 0.966 1.00 95.81 81 ARG A O 1
ATOM 682 N N . GLU A 1 82 ? 1.606 7.085 3.185 1.00 96.19 82 GLU A N 1
ATOM 683 C CA . GLU A 1 82 ? 2.322 5.807 3.276 1.00 96.19 82 GLU A CA 1
ATOM 684 C C . GLU A 1 82 ? 1.570 4.711 2.515 1.00 96.19 82 GLU A C 1
ATOM 686 O O . GLU A 1 82 ? 2.163 4.094 1.632 1.00 96.19 82 GLU A O 1
ATOM 691 N N . ILE A 1 83 ? 0.263 4.563 2.753 1.00 95.56 83 ILE A N 1
ATOM 692 C CA . ILE A 1 83 ? -0.594 3.599 2.042 1.00 95.56 83 ILE A CA 1
ATOM 693 C C . ILE A 1 83 ? -0.535 3.839 0.529 1.00 95.56 83 ILE A C 1
ATOM 695 O O . ILE A 1 83 ? -0.205 2.934 -0.233 1.00 95.56 83 ILE A O 1
ATOM 699 N N . SER A 1 84 ? -0.750 5.080 0.084 1.00 94.38 84 SER A N 1
ATOM 700 C CA . SER A 1 84 ? -0.717 5.443 -1.343 1.00 94.38 84 SER A CA 1
ATOM 701 C C . SER A 1 84 ? 0.632 5.129 -2.000 1.00 94.38 84 SER A C 1
ATOM 703 O O . SER A 1 84 ? 0.698 4.678 -3.146 1.00 94.38 84 SER A O 1
ATOM 705 N N . LYS A 1 85 ? 1.738 5.362 -1.280 1.00 93.88 85 LYS A N 1
ATOM 706 C CA . LYS A 1 85 ? 3.090 5.049 -1.756 1.00 93.88 85 LYS A CA 1
ATOM 707 C C . LYS A 1 85 ? 3.288 3.541 -1.898 1.00 93.88 85 LYS A C 1
ATOM 709 O O . LYS A 1 85 ? 3.865 3.113 -2.896 1.00 93.88 85 LYS A O 1
ATOM 714 N N . GLU A 1 86 ? 2.833 2.753 -0.930 1.00 93.81 86 GLU A N 1
ATOM 715 C CA . GLU A 1 86 ? 2.973 1.296 -0.959 1.00 93.81 86 GLU A CA 1
ATOM 716 C C . GLU A 1 86 ? 2.080 0.631 -2.013 1.00 93.81 86 GLU A C 1
ATOM 718 O O . GLU A 1 86 ? 2.567 -0.268 -2.700 1.00 93.81 86 GLU A O 1
ATOM 723 N N . LEU A 1 87 ? 0.851 1.122 -2.218 1.00 92.44 87 LEU A N 1
ATOM 724 C CA . LEU A 1 87 ? -0.027 0.698 -3.316 1.00 92.44 87 LEU A CA 1
ATOM 725 C C . LEU A 1 87 ? 0.644 0.941 -4.670 1.00 92.44 87 LEU A C 1
ATOM 727 O O . LEU A 1 87 ? 0.813 0.018 -5.464 1.00 92.44 87 LEU A O 1
ATOM 731 N N . ARG A 1 88 ? 1.168 2.156 -4.893 1.00 90.50 88 ARG A N 1
ATOM 732 C CA . ARG A 1 88 ? 1.886 2.493 -6.132 1.00 90.50 88 ARG A CA 1
ATOM 733 C C . ARG A 1 88 ? 3.128 1.626 -6.349 1.00 90.50 88 ARG A C 1
ATOM 735 O O . ARG A 1 88 ? 3.411 1.258 -7.485 1.00 90.50 88 ARG A O 1
ATOM 742 N N . LYS A 1 89 ? 3.888 1.322 -5.292 1.00 89.06 89 LYS A N 1
ATOM 743 C CA . LYS A 1 89 ? 5.065 0.437 -5.380 1.00 89.06 89 LYS A CA 1
ATOM 744 C C . LYS A 1 89 ? 4.698 -0.988 -5.794 1.00 89.06 89 LYS A C 1
ATOM 746 O O . LYS A 1 89 ? 5.519 -1.630 -6.438 1.00 89.06 89 LYS A O 1
ATOM 751 N N . ARG A 1 90 ? 3.507 -1.453 -5.407 1.00 88.69 90 ARG A N 1
ATOM 752 C CA . ARG A 1 90 ? 2.984 -2.800 -5.687 1.00 88.69 90 ARG A CA 1
ATOM 753 C C . ARG A 1 90 ? 2.139 -2.874 -6.955 1.00 88.69 90 ARG A C 1
ATOM 755 O O . ARG A 1 90 ? 1.693 -3.951 -7.306 1.00 88.69 90 ARG A O 1
ATOM 762 N N . GLY A 1 91 ? 1.888 -1.742 -7.615 1.00 89.25 91 GLY A N 1
ATOM 763 C CA . GLY A 1 91 ? 0.989 -1.687 -8.769 1.00 89.25 91 GLY A CA 1
ATOM 764 C C . GLY A 1 91 ? -0.496 -1.856 -8.424 1.00 89.25 91 GLY A C 1
ATOM 765 O O . GLY A 1 91 ? -1.301 -1.968 -9.341 1.00 89.25 91 GLY A O 1
ATOM 766 N N . LEU A 1 92 ? -0.853 -1.825 -7.138 1.00 90.88 92 LEU A N 1
ATOM 767 C CA . LEU A 1 92 ? -2.220 -1.983 -6.640 1.00 90.88 92 LEU A CA 1
ATOM 768 C C . LEU A 1 92 ? -2.971 -0.653 -6.673 1.00 90.88 92 LEU A C 1
ATOM 770 O O . LEU A 1 92 ? -2.361 0.428 -6.619 1.00 90.88 92 LEU A O 1
ATOM 774 N N . LYS A 1 93 ? -4.302 -0.722 -6.725 1.00 92.50 93 LYS A N 1
ATOM 775 C CA . LYS A 1 93 ? -5.166 0.463 -6.692 1.00 92.50 93 LYS A CA 1
ATOM 776 C C . LYS A 1 93 ? -6.373 0.233 -5.795 1.00 92.50 93 LYS A C 1
ATOM 778 O O . LYS A 1 93 ? -6.909 -0.859 -5.733 1.00 92.50 93 LYS A O 1
ATOM 783 N N . LEU A 1 94 ? -6.817 1.302 -5.142 1.00 94.00 94 LEU A N 1
ATOM 784 C CA . LEU A 1 94 ? -8.082 1.292 -4.411 1.00 94.00 94 LEU A CA 1
ATOM 785 C C . LEU A 1 94 ? -9.262 1.148 -5.374 1.00 94.00 94 LEU A C 1
ATOM 787 O O . LEU A 1 94 ? -9.178 1.542 -6.546 1.00 94.00 94 LEU A O 1
ATOM 791 N N . LYS A 1 95 ? -10.377 0.654 -4.843 1.00 94.69 95 LYS A N 1
ATOM 792 C CA . LYS A 1 95 ? -11.647 0.555 -5.553 1.00 94.69 95 LYS A CA 1
ATOM 793 C C . LYS A 1 95 ? -12.107 1.932 -6.032 1.00 94.69 95 LYS A C 1
ATOM 795 O O . LYS A 1 95 ? -12.147 2.898 -5.267 1.00 94.69 95 LYS A O 1
ATOM 800 N N . ILE A 1 96 ? -12.475 2.012 -7.309 1.00 89.44 96 ILE A N 1
ATOM 801 C CA . ILE A 1 96 ? -13.074 3.211 -7.903 1.00 89.44 96 ILE A CA 1
ATOM 802 C C . ILE A 1 96 ? -14.543 3.265 -7.473 1.00 89.44 96 ILE A C 1
ATOM 804 O O . ILE A 1 96 ? -15.268 2.282 -7.623 1.00 89.44 96 ILE A O 1
ATOM 808 N N . GLU A 1 97 ? -14.977 4.403 -6.938 1.00 78.56 97 GLU A N 1
ATOM 809 C CA . GLU A 1 97 ? -16.396 4.651 -6.672 1.00 78.56 97 GLU A CA 1
ATOM 810 C C . GLU A 1 97 ? -17.111 4.963 -7.990 1.00 78.56 97 GLU A C 1
ATOM 812 O O . GLU A 1 97 ? -16.620 5.771 -8.783 1.00 78.56 97 GLU A O 1
ATOM 817 N N . GLY A 1 98 ? -18.223 4.267 -8.236 1.00 62.81 98 GLY A N 1
ATOM 818 C CA . GLY A 1 98 ? -19.116 4.506 -9.372 1.00 62.81 98 GLY A CA 1
ATOM 819 C C . GLY A 1 98 ? -20.202 5.519 -9.055 1.00 62.81 98 GLY A C 1
ATOM 820 O O . GLY A 1 98 ? -20.509 5.696 -7.854 1.00 62.81 98 GLY A O 1
#

Foldseek 3Di:
DPDPVVPPDDDPVNVVVVVVVVVVVLVVLLVPADQFLVPHPDDPLLSVQCVVVVNGGLQVQQAAAPVRQVPGPPDDPRSSVRNVVVCVSNVHDHHDDD

InterPro domains:
  IPR011260 RNA polymerase, alpha subunit, C-terminal [PF03118] (28-88)

Radius of gyration: 18.81 Å; chains: 1; bounding box: 37×36×48 Å

Organism: NCBI:txid296218